Protein AF-A0A150SDN4-F1 (afdb_monomer_lite)

Structure (mmCIF, N/CA/C/O backbone):
data_AF-A0A150SDN4-F1
#
_entry.id   AF-A0A150SDN4-F1
#
loop_
_atom_site.group_PDB
_atom_site.id
_atom_site.type_symbol
_atom_site.label_atom_id
_atom_site.label_alt_id
_atom_site.label_comp_id
_atom_site.label_asym_id
_atom_site.label_entity_id
_atom_site.label_seq_id
_atom_site.pdbx_PDB_ins_code
_atom_site.Cartn_x
_atom_site.Cartn_y
_atom_site.Cartn_z
_atom_site.occupancy
_atom_site.B_iso_or_equiv
_atom_site.auth_seq_id
_atom_site.auth_comp_id
_atom_site.auth_asym_id
_atom_site.auth_atom_id
_atom_site.pdbx_PDB_model_num
ATOM 1 N N . MET A 1 1 ? 23.636 0.331 5.656 1.00 37.09 1 MET A N 1
ATOM 2 C CA . MET A 1 1 ? 22.563 1.301 5.341 1.00 37.09 1 MET A CA 1
ATOM 3 C C . MET A 1 1 ? 21.280 0.787 5.991 1.00 37.09 1 MET A C 1
ATOM 5 O O . MET A 1 1 ? 20.827 -0.280 5.602 1.00 37.09 1 MET A O 1
ATOM 9 N N . LYS A 1 2 ? 20.770 1.431 7.051 1.00 31.42 2 LYS A N 1
ATOM 10 C CA . LYS A 1 2 ? 19.570 0.958 7.772 1.00 31.42 2 LYS A CA 1
ATOM 11 C C . LYS A 1 2 ? 18.338 1.104 6.866 1.00 31.42 2 LYS A C 1
ATOM 13 O O . LYS A 1 2 ? 18.245 2.090 6.132 1.00 31.42 2 LYS A O 1
ATOM 18 N N . ALA A 1 3 ? 17.422 0.130 6.866 1.00 45.38 3 ALA A N 1
ATOM 19 C CA . ALA A 1 3 ? 16.069 0.298 6.312 1.00 45.38 3 ALA A CA 1
ATOM 20 C C . ALA A 1 3 ? 15.465 1.611 6.863 1.00 45.38 3 ALA A C 1
ATOM 22 O O . ALA A 1 3 ? 15.867 1.999 7.961 1.00 45.38 3 ALA A O 1
ATOM 23 N N . PRO A 1 4 ? 14.585 2.345 6.143 1.00 49.84 4 PRO A N 1
ATOM 24 C CA . PRO A 1 4 ? 13.812 3.375 6.828 1.00 49.84 4 PRO A CA 1
ATOM 25 C C . PRO A 1 4 ? 13.142 2.620 7.973 1.00 49.84 4 PRO A C 1
ATOM 27 O O . PRO A 1 4 ? 12.667 1.502 7.743 1.00 49.84 4 PRO A O 1
ATOM 30 N N . GLU A 1 5 ? 13.259 3.110 9.204 1.00 63.78 5 GLU A N 1
ATOM 31 C CA . GLU A 1 5 ? 12.657 2.413 10.337 1.00 63.78 5 GLU A CA 1
ATOM 32 C C . GLU A 1 5 ? 11.193 2.178 9.965 1.00 63.78 5 GLU A C 1
ATOM 34 O O . GLU A 1 5 ? 10.471 3.131 9.689 1.00 63.78 5 GLU A O 1
ATOM 39 N N . ARG A 1 6 ? 10.808 0.908 9.772 1.00 66.19 6 ARG A N 1
ATOM 40 C CA . ARG A 1 6 ? 9.528 0.532 9.142 1.00 66.19 6 ARG A CA 1
ATOM 41 C C . ARG A 1 6 ? 8.336 1.135 9.900 1.00 66.19 6 ARG A C 1
ATOM 43 O O . ARG A 1 6 ? 7.351 1.502 9.269 1.00 66.19 6 ARG A O 1
ATOM 50 N N . SER A 1 7 ? 8.545 1.406 11.189 1.00 63.88 7 SER A N 1
ATOM 51 C CA . SER A 1 7 ? 7.688 2.183 12.086 1.00 63.88 7 SER A CA 1
ATOM 52 C C . SER A 1 7 ? 7.303 3.580 11.583 1.00 63.88 7 SER A C 1
ATOM 54 O O . SER A 1 7 ? 6.288 4.114 12.010 1.00 63.88 7 SER A O 1
ATOM 56 N N . LEU A 1 8 ? 8.078 4.198 10.688 1.00 81.19 8 LEU A N 1
ATOM 57 C CA . LEU A 1 8 ? 7.755 5.501 10.097 1.00 81.19 8 LEU A CA 1
ATOM 58 C C . LEU A 1 8 ? 6.791 5.391 8.907 1.00 81.19 8 LEU A C 1
ATOM 60 O O . LEU A 1 8 ? 6.186 6.389 8.522 1.00 81.19 8 LEU A O 1
ATOM 64 N N . LEU A 1 9 ? 6.645 4.201 8.309 1.00 87.25 9 LEU A N 1
ATOM 65 C CA . LEU A 1 9 ? 5.741 3.980 7.176 1.00 87.25 9 LEU A CA 1
ATOM 66 C C . LEU A 1 9 ? 4.309 3.704 7.623 1.00 87.25 9 LEU A C 1
ATOM 68 O O . LEU A 1 9 ? 3.385 4.099 6.919 1.00 87.25 9 LEU A O 1
ATOM 72 N N . GLU A 1 10 ? 4.112 3.059 8.770 1.00 91.44 10 GLU A N 1
ATOM 73 C CA . GLU A 1 10 ? 2.787 2.748 9.315 1.00 91.44 10 GLU A CA 1
ATOM 74 C C . GLU A 1 10 ? 1.827 3.950 9.362 1.00 91.44 10 GLU A C 1
ATOM 76 O O . GLU A 1 10 ? 0.767 3.854 8.733 1.00 91.44 10 GLU A O 1
ATOM 81 N N . PRO A 1 11 ? 2.174 5.101 9.974 1.00 91.69 11 PRO A N 1
ATOM 82 C CA . PRO A 1 11 ? 1.265 6.249 10.016 1.00 91.69 11 PRO A CA 1
ATOM 83 C C . PRO A 1 11 ? 0.942 6.802 8.620 1.00 91.69 11 PRO A C 1
ATOM 85 O O . PRO A 1 11 ? -0.180 7.238 8.370 1.00 91.69 11 PRO A O 1
ATOM 88 N N . LEU A 1 12 ? 1.891 6.739 7.681 1.00 92.62 12 LEU A N 1
ATOM 89 C CA . LEU A 1 12 ? 1.691 7.205 6.305 1.00 92.62 12 LEU A CA 1
ATOM 90 C C . LEU A 1 12 ? 0.781 6.260 5.510 1.00 92.62 12 LEU A C 1
ATOM 92 O O . LEU A 1 12 ? -0.080 6.698 4.750 1.00 92.62 12 LEU A O 1
ATOM 96 N N . VAL A 1 13 ? 0.955 4.949 5.692 1.00 92.69 13 VAL A N 1
ATOM 97 C CA . VAL A 1 13 ? 0.096 3.923 5.088 1.00 92.69 13 VAL A CA 1
ATOM 98 C C . VAL A 1 13 ? -1.323 4.032 5.632 1.00 92.69 13 VAL A C 1
ATOM 100 O O . VAL A 1 13 ? -2.281 3.964 4.860 1.00 92.69 13 VAL A O 1
ATOM 103 N N . ARG A 1 14 ? -1.460 4.243 6.943 1.00 92.56 14 ARG A N 1
ATOM 104 C CA . ARG A 1 14 ? -2.743 4.475 7.602 1.00 92.56 14 ARG A CA 1
ATOM 105 C C . ARG A 1 14 ? -3.449 5.696 7.011 1.00 92.56 14 ARG A C 1
ATOM 107 O O . ARG A 1 14 ? -4.582 5.548 6.566 1.00 92.56 14 ARG A O 1
ATOM 114 N N . GLU A 1 15 ? -2.772 6.841 6.892 1.00 91.44 15 GLU A N 1
ATOM 115 C CA . GLU A 1 15 ? -3.343 8.062 6.291 1.00 91.44 15 GLU A CA 1
ATOM 116 C C . GLU A 1 15 ? -3.871 7.814 4.863 1.00 91.44 15 GLU A C 1
ATOM 118 O O . GLU A 1 15 ? -4.964 8.256 4.490 1.00 91.44 15 GLU A O 1
ATOM 123 N N . VAL A 1 16 ? -3.128 7.063 4.044 1.00 91.62 16 VAL A N 1
ATOM 124 C CA . VAL A 1 16 ? -3.570 6.709 2.685 1.00 91.62 16 VAL A CA 1
ATOM 125 C C . VAL A 1 16 ? -4.838 5.853 2.706 1.00 91.62 16 VAL A C 1
ATOM 127 O O . VAL A 1 16 ? -5.736 6.061 1.890 1.00 91.62 16 VAL A O 1
ATOM 130 N N . LEU A 1 17 ? -4.935 4.893 3.626 1.00 90.31 17 LEU A N 1
ATOM 131 C CA . LEU A 1 17 ? -6.125 4.053 3.752 1.00 90.31 17 LEU A CA 1
ATOM 132 C C . LEU A 1 17 ? -7.330 4.816 4.324 1.00 90.31 17 LEU A C 1
ATOM 134 O O . LEU A 1 17 ? -8.460 4.531 3.932 1.00 90.31 17 LEU A O 1
ATOM 138 N N . GLU A 1 18 ? -7.109 5.789 5.210 1.00 87.81 18 GLU A N 1
ATOM 139 C CA . GLU A 1 18 ? -8.157 6.670 5.751 1.00 87.81 18 GLU A CA 1
ATOM 140 C C . GLU A 1 18 ? -8.752 7.576 4.669 1.00 87.81 18 GLU A C 1
ATOM 142 O O . GLU A 1 18 ? -9.950 7.862 4.671 1.00 87.81 18 GLU A O 1
ATOM 147 N N . THR A 1 19 ? -7.919 8.002 3.718 1.00 85.19 19 THR A N 1
ATOM 148 C CA . THR A 1 19 ? -8.306 8.896 2.618 1.00 85.19 19 THR A CA 1
ATOM 149 C C . THR A 1 19 ? -8.738 8.159 1.348 1.00 85.19 19 THR A C 1
ATOM 151 O O . THR A 1 19 ? -9.141 8.799 0.371 1.00 85.19 19 THR A O 1
ATOM 154 N N . ALA A 1 20 ? -8.710 6.822 1.340 1.00 83.50 20 ALA A N 1
ATOM 155 C CA . ALA A 1 20 ? -9.231 6.024 0.238 1.00 83.50 20 ALA A CA 1
ATOM 156 C C . ALA A 1 20 ? -10.722 6.345 0.025 1.00 83.50 20 ALA A C 1
ATOM 158 O O . ALA A 1 20 ? -11.537 6.181 0.935 1.00 83.50 20 ALA A O 1
ATOM 159 N N . HIS A 1 21 ? -11.083 6.827 -1.173 1.00 69.38 21 HIS A N 1
ATOM 160 C CA . HIS A 1 21 ? -12.446 7.276 -1.478 1.00 69.38 21 HIS A CA 1
ATOM 161 C C . HIS A 1 21 ? -13.508 6.252 -1.043 1.00 69.38 21 HIS A C 1
ATOM 163 O O . HIS A 1 21 ? -13.310 5.041 -1.156 1.00 69.38 21 HIS A O 1
ATOM 169 N N . ARG A 1 22 ? -14.658 6.742 -0.565 1.00 56.16 22 ARG A N 1
ATOM 170 C CA . ARG A 1 22 ? -15.824 5.893 -0.286 1.00 56.16 22 ARG A CA 1
ATOM 171 C C . ARG A 1 22 ? -16.314 5.290 -1.595 1.00 56.16 22 ARG A C 1
ATOM 173 O O . ARG A 1 22 ? -16.482 6.013 -2.576 1.00 56.16 22 ARG A O 1
ATOM 180 N N . GLY A 1 23 ? -16.532 3.981 -1.608 1.00 55.78 23 GLY A N 1
ATOM 181 C CA . GLY A 1 23 ? -17.130 3.329 -2.767 1.00 55.78 23 GLY A CA 1
ATOM 182 C C . GLY A 1 23 ? -18.633 3.436 -2.830 1.00 55.78 23 GLY A C 1
ATOM 183 O O . GLY A 1 23 ? -19.236 4.314 -2.219 1.00 55.78 23 GLY A O 1
ATOM 184 N N . ARG A 1 24 ? -19.265 2.511 -3.561 1.00 48.66 24 ARG A N 1
ATOM 185 C CA . ARG A 1 24 ? -20.709 2.286 -3.421 1.00 48.66 24 ARG A CA 1
ATOM 186 C C . ARG A 1 24 ? -20.966 1.725 -2.011 1.00 48.66 24 ARG A C 1
ATOM 188 O O . ARG A 1 24 ? -20.970 0.514 -1.823 1.00 48.66 24 ARG A O 1
ATOM 195 N N . GLY A 1 25 ? -21.092 2.605 -1.015 1.00 59.72 25 GLY A N 1
ATOM 196 C CA . GLY A 1 25 ? -21.284 2.269 0.400 1.00 59.72 25 GLY A CA 1
ATOM 197 C C . GLY A 1 25 ? -20.628 3.269 1.363 1.00 59.72 25 GLY A C 1
ATOM 198 O O . GLY A 1 25 ? -20.044 4.262 0.946 1.00 59.72 25 GLY A O 1
ATOM 199 N N . GLN A 1 26 ? -20.715 2.996 2.669 1.00 59.47 26 GLN A N 1
ATOM 200 C CA . GLN A 1 26 ? -20.111 3.833 3.725 1.00 59.47 26 GLN A CA 1
ATOM 201 C C . GLN A 1 26 ? -18.673 3.424 4.097 1.00 59.47 26 GLN A C 1
ATOM 203 O O . GLN A 1 26 ? -18.078 4.015 4.993 1.00 59.47 26 GLN A O 1
ATOM 208 N N . GLN A 1 27 ? -18.107 2.407 3.440 1.00 58.88 27 GLN A N 1
ATOM 209 C CA . GLN A 1 27 ? -16.764 1.901 3.740 1.00 58.88 27 GLN A CA 1
ATOM 210 C C . GLN A 1 27 ? -15.715 2.496 2.781 1.00 58.88 27 GLN A C 1
ATOM 212 O O . GLN A 1 27 ? -16.032 2.711 1.604 1.00 58.88 27 GLN A O 1
ATOM 217 N N . PRO A 1 28 ? -14.471 2.730 3.246 1.00 66.69 28 PRO A N 1
ATOM 218 C CA . PRO A 1 28 ? -13.352 3.067 2.368 1.00 66.69 28 PRO A CA 1
ATOM 219 C C . PRO A 1 28 ? -13.139 1.981 1.305 1.00 66.69 28 PRO A C 1
ATOM 221 O O . PRO A 1 28 ? -13.311 0.786 1.579 1.00 66.69 28 PRO A O 1
ATOM 224 N N . HIS A 1 29 ? -12.775 2.382 0.086 1.00 79.25 29 HIS A N 1
ATOM 225 C CA . HIS A 1 29 ? -12.420 1.438 -0.971 1.00 79.25 29 HIS A CA 1
ATOM 226 C C . HIS A 1 29 ? -11.176 0.618 -0.613 1.00 79.25 29 HIS A C 1
ATOM 228 O O . HIS A 1 29 ? -10.237 1.107 0.012 1.00 79.25 29 HIS A O 1
ATOM 234 N N . TYR A 1 30 ? -11.156 -0.625 -1.092 1.00 86.38 30 TYR A N 1
ATOM 235 C CA . TYR A 1 30 ? -9.949 -1.435 -1.124 1.00 86.38 30 TYR A CA 1
ATOM 236 C C . TYR A 1 30 ? -8.889 -0.811 -2.039 1.00 86.38 30 TYR A C 1
A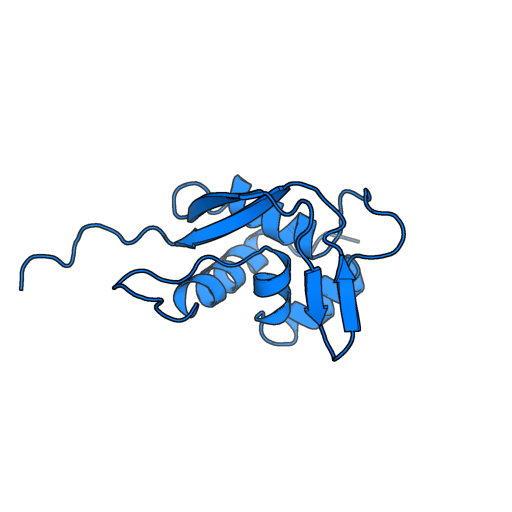TOM 238 O O . TYR A 1 30 ? -9.199 -0.403 -3.159 1.00 86.38 30 TYR A O 1
ATOM 246 N N . LEU A 1 31 ? -7.640 -0.806 -1.581 1.00 88.06 31 LEU A N 1
ATOM 247 C CA . LEU A 1 31 ? -6.463 -0.409 -2.345 1.00 88.06 31 LEU A CA 1
ATOM 248 C C . LEU A 1 31 ? -5.479 -1.575 -2.463 1.00 88.06 31 LEU A C 1
ATOM 250 O O . LEU A 1 31 ? -5.297 -2.345 -1.523 1.00 88.06 31 LEU A O 1
ATOM 254 N N . THR A 1 32 ? -4.799 -1.687 -3.600 1.00 88.62 32 THR A N 1
ATOM 255 C CA . THR A 1 32 ? -3.616 -2.553 -3.734 1.00 88.62 32 THR A CA 1
ATOM 256 C C . THR A 1 32 ? -2.390 -1.903 -3.081 1.00 88.62 32 THR A C 1
ATOM 258 O O . THR A 1 32 ? -2.334 -0.684 -2.913 1.00 88.62 32 THR A O 1
ATOM 261 N N . ALA A 1 33 ? -1.348 -2.683 -2.779 1.00 88.19 33 ALA A N 1
ATOM 262 C CA . ALA A 1 33 ? -0.086 -2.125 -2.279 1.00 88.19 33 ALA A CA 1
ATOM 263 C C . ALA A 1 33 ? 0.542 -1.102 -3.252 1.00 88.19 33 ALA A C 1
ATOM 265 O O . ALA A 1 33 ? 1.078 -0.089 -2.813 1.00 88.19 33 ALA A O 1
ATOM 266 N N . TYR A 1 34 ? 0.415 -1.312 -4.567 1.00 85.38 34 TYR A N 1
ATOM 267 C CA . TYR A 1 34 ? 0.853 -0.351 -5.591 1.00 85.38 34 TYR A CA 1
ATOM 268 C C . TYR A 1 34 ? 0.096 0.975 -5.493 1.00 85.38 34 TYR A C 1
ATOM 270 O O . TYR A 1 34 ? 0.686 2.050 -5.473 1.00 85.38 34 TYR A O 1
ATOM 278 N N . GLN A 1 35 ? -1.225 0.890 -5.368 1.00 87.31 35 GLN A N 1
ATOM 279 C CA . GLN A 1 35 ? -2.101 2.041 -5.197 1.00 87.31 35 GLN A CA 1
ATOM 280 C C . GLN A 1 35 ? -1.820 2.824 -3.911 1.00 87.31 35 GLN A C 1
ATOM 282 O O . GLN A 1 35 ? -2.050 4.034 -3.887 1.00 87.31 35 GLN A O 1
ATOM 287 N N . ILE A 1 36 ? -1.350 2.151 -2.859 1.00 90.94 36 ILE A N 1
ATOM 288 C CA . ILE A 1 36 ? -0.920 2.801 -1.621 1.00 90.94 36 ILE A CA 1
ATOM 289 C C . ILE A 1 36 ? 0.396 3.547 -1.851 1.00 90.94 36 ILE A C 1
ATOM 291 O O . ILE A 1 36 ? 0.463 4.729 -1.533 1.00 90.94 36 ILE A O 1
ATOM 295 N N . VAL A 1 37 ? 1.400 2.910 -2.475 1.00 89.12 37 VAL A N 1
ATOM 296 C CA . VAL A 1 37 ? 2.684 3.558 -2.819 1.00 89.12 37 VAL A CA 1
ATOM 297 C C . VAL A 1 37 ? 2.463 4.844 -3.617 1.00 89.12 37 VAL A C 1
ATOM 299 O O . VAL A 1 37 ? 3.019 5.880 -3.267 1.00 89.12 37 VAL A O 1
ATOM 302 N N . GLU A 1 38 ? 1.623 4.807 -4.652 1.00 87.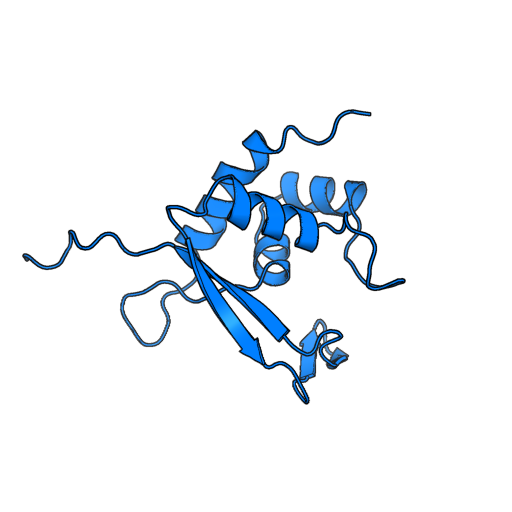81 38 GLU A N 1
ATOM 303 C CA . GLU A 1 38 ? 1.361 5.972 -5.511 1.00 87.81 38 GLU A CA 1
ATOM 304 C C . GLU A 1 38 ? 0.705 7.145 -4.764 1.00 87.81 38 GLU A C 1
ATOM 306 O O . GLU A 1 38 ? 0.931 8.309 -5.109 1.00 87.81 38 GLU A O 1
ATOM 311 N N . ARG A 1 39 ? -0.076 6.847 -3.718 1.00 90.62 39 ARG A N 1
ATOM 312 C CA . ARG A 1 39 ? -0.793 7.834 -2.896 1.00 90.62 39 ARG A CA 1
ATOM 313 C C . ARG A 1 39 ? 0.012 8.362 -1.711 1.00 90.62 39 ARG A C 1
ATOM 315 O O . ARG A 1 39 ? -0.432 9.322 -1.083 1.00 90.62 39 ARG A O 1
ATOM 322 N N . LEU A 1 40 ? 1.173 7.781 -1.404 1.00 89.75 40 LEU A N 1
ATOM 323 C CA . LEU A 1 40 ? 2.072 8.347 -0.400 1.00 89.75 40 LEU A CA 1
ATOM 324 C C . LEU A 1 40 ? 2.485 9.765 -0.815 1.00 89.75 40 LEU A C 1
ATOM 326 O O . LEU A 1 40 ? 2.805 10.027 -1.978 1.00 89.75 40 LEU A O 1
ATOM 330 N N . ARG A 1 41 ? 2.497 10.686 0.150 1.00 90.12 41 ARG A N 1
ATOM 331 C CA . ARG A 1 41 ? 2.994 12.048 -0.071 1.00 90.12 41 ARG A CA 1
ATOM 332 C C . ARG A 1 41 ? 4.516 12.050 -0.231 1.00 90.12 41 ARG A C 1
ATOM 334 O O . ARG A 1 41 ? 5.223 11.195 0.305 1.00 90.12 41 ARG A O 1
ATOM 341 N N . GLU A 1 42 ? 5.026 13.035 -0.962 1.00 86.19 42 GLU A N 1
ATOM 342 C CA . GLU A 1 42 ? 6.465 13.304 -1.001 1.00 86.19 42 GLU A CA 1
ATOM 343 C C . GLU A 1 42 ? 6.937 13.914 0.333 1.00 86.19 42 GLU A C 1
ATOM 345 O O . GLU A 1 42 ? 6.161 14.631 0.971 1.00 86.19 42 GLU A O 1
ATOM 350 N N . PRO A 1 43 ? 8.183 13.651 0.773 1.00 89.62 43 PRO A N 1
ATOM 351 C CA . PRO A 1 43 ? 9.235 12.887 0.082 1.00 89.62 43 PRO A CA 1
ATOM 352 C C . PRO A 1 43 ? 9.161 11.363 0.297 1.00 89.62 43 PRO A C 1
ATOM 354 O O . PRO A 1 43 ? 9.893 10.613 -0.342 1.00 89.62 43 PRO A O 1
ATOM 357 N N . ALA A 1 44 ? 8.275 10.878 1.173 1.00 88.06 44 ALA A N 1
ATOM 358 C CA . ALA A 1 44 ? 8.248 9.471 1.577 1.00 88.06 44 ALA A CA 1
ATOM 359 C C . ALA A 1 44 ? 8.077 8.507 0.392 1.00 88.06 44 ALA A C 1
ATOM 361 O O . ALA A 1 44 ? 8.711 7.451 0.348 1.00 88.06 44 ALA A O 1
ATOM 362 N N . ARG A 1 45 ? 7.258 8.879 -0.600 1.00 88.19 45 ARG A N 1
ATOM 363 C CA . ARG A 1 45 ? 7.085 8.092 -1.827 1.00 88.19 45 ARG A CA 1
ATOM 364 C C . ARG A 1 45 ? 8.385 7.956 -2.619 1.00 88.19 45 ARG A C 1
ATOM 366 O O . ARG A 1 45 ? 8.772 6.834 -2.954 1.00 88.19 45 ARG A O 1
ATOM 373 N N . SER A 1 46 ? 9.055 9.065 -2.935 1.00 83.56 46 SER A N 1
ATOM 374 C CA . SER A 1 46 ? 10.310 9.038 -3.694 1.00 83.56 46 SER A CA 1
ATOM 375 C C . SER A 1 46 ? 11.4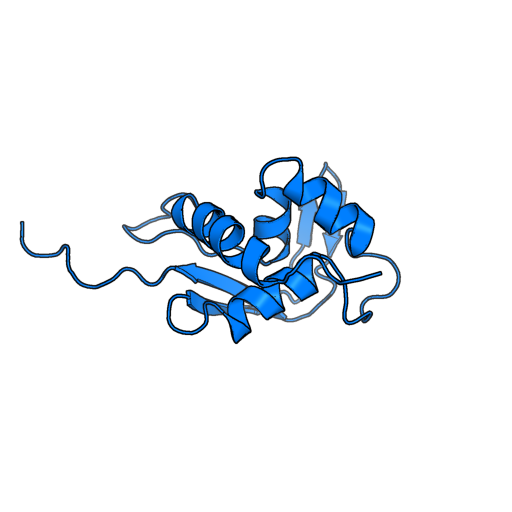31 8.337 -2.933 1.00 83.56 46 SER A C 1
ATOM 377 O O . SER A 1 46 ? 12.176 7.573 -3.546 1.00 83.56 46 SER A O 1
ATOM 379 N N . GLU A 1 47 ? 11.518 8.495 -1.613 1.00 86.94 47 GLU A N 1
ATOM 380 C CA . GLU A 1 47 ? 12.473 7.761 -0.775 1.00 86.94 47 GLU A CA 1
ATOM 381 C C . GLU A 1 47 ? 12.224 6.248 -0.812 1.00 86.94 47 GLU A C 1
ATOM 383 O O . GLU A 1 47 ? 13.153 5.468 -1.043 1.00 86.94 47 GLU A O 1
ATOM 388 N N . LEU A 1 48 ? 10.966 5.825 -0.641 1.00 85.25 48 LEU A N 1
ATOM 389 C CA . LEU A 1 48 ? 10.577 4.417 -0.687 1.00 85.25 48 LEU A CA 1
ATOM 390 C C . LEU A 1 48 ? 10.906 3.804 -2.054 1.00 85.25 48 LEU A C 1
ATOM 392 O O . LEU A 1 48 ? 11.520 2.740 -2.131 1.00 85.25 48 LEU A O 1
ATOM 396 N N . ILE A 1 49 ? 10.556 4.501 -3.136 1.00 84.44 49 ILE A N 1
ATOM 397 C CA . ILE A 1 49 ? 10.828 4.071 -4.511 1.00 84.44 49 ILE A CA 1
ATOM 398 C C . ILE A 1 49 ? 12.328 4.033 -4.807 1.00 84.44 49 ILE A C 1
ATOM 400 O O . ILE A 1 49 ? 12.801 3.081 -5.420 1.00 84.44 49 ILE A O 1
ATOM 404 N N . THR A 1 50 ? 13.088 5.039 -4.383 1.00 83.00 50 THR A N 1
ATOM 405 C CA . THR A 1 50 ? 14.540 5.097 -4.617 1.00 83.00 50 THR A CA 1
ATOM 406 C C . THR A 1 50 ? 15.245 3.944 -3.911 1.00 83.00 50 THR A C 1
ATOM 408 O O . THR A 1 50 ? 16.189 3.363 -4.441 1.00 83.00 50 THR A O 1
ATOM 411 N N . LYS A 1 51 ? 14.765 3.580 -2.719 1.00 81.25 51 LYS A N 1
ATOM 412 C CA . LYS A 1 51 ? 15.375 2.542 -1.892 1.00 81.25 51 LYS A CA 1
ATOM 413 C C . LYS A 1 51 ? 15.018 1.120 -2.312 1.00 81.25 51 LYS A C 1
ATOM 415 O O . LYS A 1 51 ? 15.866 0.238 -2.216 1.00 81.25 51 LYS A O 1
ATOM 420 N N . TYR A 1 52 ? 13.777 0.903 -2.736 1.00 79.81 52 TYR A N 1
ATOM 421 C CA . TYR A 1 52 ? 13.209 -0.431 -2.957 1.00 79.81 52 TYR A CA 1
ATOM 422 C C . TYR A 1 52 ? 12.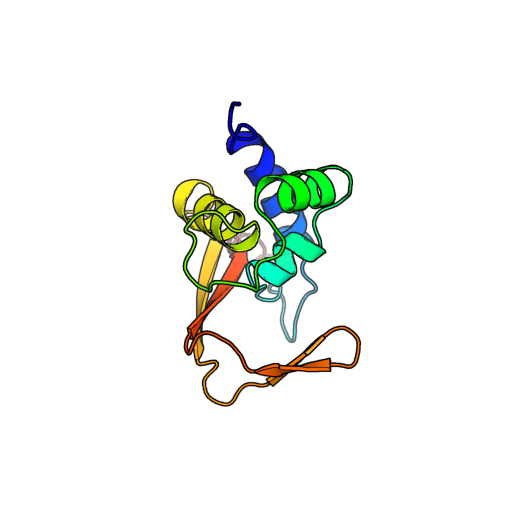804 -0.690 -4.418 1.00 79.81 52 TYR A C 1
ATOM 424 O O . TYR A 1 52 ? 12.470 -1.809 -4.798 1.00 79.81 52 TYR A O 1
ATOM 432 N N . GLY A 1 53 ? 12.862 0.327 -5.276 1.00 75.06 53 GLY A N 1
ATOM 433 C CA . GLY A 1 53 ? 12.446 0.255 -6.674 1.00 75.06 53 GLY A CA 1
ATOM 434 C C . GLY A 1 53 ? 10.923 0.261 -6.862 1.00 75.06 53 GLY A C 1
ATOM 435 O O . GLY A 1 53 ? 10.149 -0.059 -5.958 1.00 75.06 53 GLY A O 1
ATOM 436 N N . ARG A 1 54 ? 10.485 0.600 -8.085 1.00 64.06 54 ARG A N 1
ATOM 437 C CA . ARG A 1 54 ? 9.059 0.666 -8.479 1.00 64.06 54 ARG A CA 1
ATOM 438 C C . ARG A 1 54 ? 8.384 -0.697 -8.693 1.00 64.06 54 ARG A C 1
ATOM 440 O O . ARG A 1 54 ? 7.179 -0.749 -8.896 1.00 64.06 54 ARG A O 1
ATOM 447 N N . GLY A 1 55 ? 9.121 -1.803 -8.589 1.00 60.19 55 GLY A N 1
ATOM 448 C CA . GLY A 1 55 ? 8.648 -3.101 -9.073 1.00 60.19 55 GLY A CA 1
ATOM 449 C C . GLY A 1 55 ? 8.626 -3.132 -10.608 1.00 60.19 55 GLY A C 1
ATOM 450 O O . GLY A 1 55 ? 8.401 -2.119 -11.259 1.00 60.19 55 GLY A O 1
ATOM 451 N N . GLY A 1 56 ? 8.928 -4.290 -11.197 1.00 53.47 56 GLY A N 1
ATOM 452 C CA . GLY A 1 56 ? 9.017 -4.435 -12.657 1.00 53.47 56 GLY A CA 1
ATOM 453 C C . GLY A 1 56 ? 10.453 -4.443 -13.188 1.00 53.47 56 GLY A C 1
ATOM 454 O O . GLY A 1 56 ? 10.955 -3.451 -13.700 1.00 53.47 56 GLY A O 1
ATOM 455 N N . LYS A 1 57 ? 11.104 -5.600 -13.024 1.00 41.81 57 LYS A N 1
ATOM 456 C CA . LYS A 1 57 ? 12.171 -6.232 -13.835 1.00 41.81 57 LYS A CA 1
ATOM 457 C C . LYS A 1 57 ? 12.830 -7.260 -12.912 1.00 41.81 57 LYS A C 1
ATOM 459 O O . LYS A 1 57 ? 13.750 -6.929 -12.175 1.00 41.81 57 LYS A O 1
ATOM 464 N N . ARG A 1 58 ? 12.310 -8.497 -12.953 1.00 36.41 58 ARG A N 1
ATOM 465 C CA . ARG A 1 58 ? 12.439 -9.599 -11.965 1.00 36.41 58 ARG A CA 1
ATOM 466 C C . ARG A 1 58 ? 11.376 -9.539 -10.861 1.00 36.41 58 ARG A C 1
ATOM 468 O O . ARG A 1 58 ? 11.631 -9.146 -9.726 1.00 36.41 58 ARG A O 1
ATOM 475 N N . ALA A 1 59 ? 10.160 -9.927 -11.244 1.00 39.53 59 ALA A N 1
ATOM 476 C CA . ALA A 1 59 ? 9.078 -10.289 -10.338 1.00 39.53 59 ALA A CA 1
ATOM 477 C C . ALA A 1 59 ? 9.580 -11.383 -9.377 1.00 39.53 59 ALA A C 1
ATOM 479 O O . ALA A 1 59 ? 9.827 -12.508 -9.802 1.00 39.53 59 ALA A O 1
ATOM 480 N N . GLY A 1 60 ? 9.847 -11.015 -8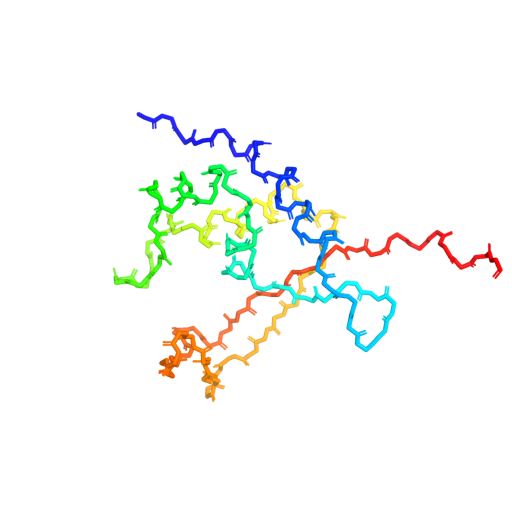.122 1.00 42.56 60 GLY A N 1
ATOM 481 C CA . GLY A 1 60 ? 10.331 -11.949 -7.103 1.00 42.56 60 GLY A CA 1
ATOM 482 C C . GLY A 1 60 ? 11.413 -11.423 -6.158 1.00 42.56 60 GLY A C 1
ATOM 483 O O . GLY A 1 60 ? 11.749 -12.137 -5.217 1.00 42.56 60 GLY A O 1
ATOM 484 N N . SER A 1 61 ? 11.961 -10.209 -6.331 1.00 46.62 61 SER A N 1
ATOM 485 C CA . SER A 1 61 ? 12.779 -9.645 -5.245 1.00 46.62 61 SER A CA 1
ATOM 486 C C . SER A 1 61 ? 11.865 -9.262 -4.075 1.00 46.62 61 SER A C 1
ATOM 488 O O . SER A 1 61 ? 10.878 -8.540 -4.232 1.00 46.62 61 SER A O 1
ATOM 490 N N . ALA A 1 62 ? 12.176 -9.788 -2.892 1.00 56.59 62 ALA A N 1
ATOM 491 C CA . ALA A 1 62 ? 11.378 -9.665 -1.671 1.00 56.59 62 ALA A CA 1
ATOM 492 C C . ALA A 1 62 ? 11.257 -8.223 -1.127 1.00 56.59 62 ALA A C 1
ATOM 494 O O . ALA A 1 62 ? 10.569 -7.998 -0.133 1.00 56.59 62 ALA A O 1
ATOM 495 N N . ASP A 1 63 ? 11.862 -7.245 -1.807 1.00 68.44 63 ASP A N 1
ATOM 496 C CA . ASP A 1 63 ? 12.102 -5.894 -1.303 1.00 68.44 63 ASP A CA 1
ATOM 497 C C . ASP A 1 63 ? 11.649 -4.797 -2.281 1.00 68.44 63 ASP A C 1
ATOM 499 O O . ASP A 1 63 ? 12.286 -3.753 -2.357 1.00 68.44 63 ASP A O 1
ATOM 503 N N . THR A 1 64 ? 10.574 -4.995 -3.057 1.00 80.69 64 THR A N 1
ATOM 504 C CA . THR A 1 64 ? 9.976 -3.875 -3.819 1.00 80.69 64 THR A CA 1
ATOM 505 C C . THR A 1 64 ? 9.244 -2.901 -2.895 1.00 80.69 64 THR A C 1
ATOM 507 O O . THR A 1 64 ? 8.784 -3.306 -1.826 1.00 80.69 64 THR A O 1
ATOM 510 N N . ALA A 1 65 ? 9.033 -1.647 -3.320 1.00 84.31 65 ALA A N 1
ATOM 511 C CA . ALA A 1 65 ? 8.231 -0.691 -2.547 1.00 84.31 65 ALA A CA 1
ATOM 512 C C . ALA A 1 65 ? 6.849 -1.271 -2.173 1.00 84.31 65 ALA A C 1
ATOM 514 O O . ALA A 1 65 ? 6.437 -1.207 -1.018 1.00 84.31 65 ALA A O 1
ATOM 515 N N . SER A 1 66 ? 6.180 -1.941 -3.118 1.00 84.06 66 SER A N 1
ATOM 516 C CA . SER A 1 66 ? 4.899 -2.620 -2.871 1.00 84.06 66 SER A CA 1
ATOM 517 C C . SER A 1 66 ? 5.002 -3.802 -1.892 1.00 84.06 66 SER A C 1
ATOM 519 O O . SER A 1 66 ? 4.102 -4.009 -1.073 1.00 84.06 66 SER A O 1
ATOM 521 N N . SER A 1 67 ? 6.116 -4.543 -1.910 1.00 83.12 67 SER A N 1
ATOM 522 C CA . SER A 1 67 ? 6.380 -5.631 -0.959 1.00 83.12 67 SER A CA 1
ATOM 523 C C . SER A 1 67 ? 6.576 -5.088 0.457 1.00 83.12 67 SER A C 1
ATOM 525 O O . SER A 1 67 ? 6.045 -5.662 1.405 1.00 83.12 67 SER A O 1
ATOM 527 N N . ILE A 1 68 ? 7.278 -3.959 0.607 1.00 87.94 68 ILE A N 1
ATOM 528 C CA . ILE A 1 68 ? 7.470 -3.292 1.902 1.00 87.94 68 ILE A CA 1
ATOM 529 C C . ILE A 1 68 ? 6.137 -2.799 2.466 1.00 87.94 68 ILE A C 1
ATOM 531 O O . ILE A 1 68 ? 5.846 -3.057 3.631 1.00 87.94 68 ILE A O 1
ATOM 535 N N . ILE A 1 69 ? 5.287 -2.176 1.646 1.00 90.00 69 ILE A N 1
ATOM 536 C CA . ILE A 1 69 ? 3.941 -1.767 2.076 1.00 90.00 69 ILE A CA 1
ATOM 537 C C . ILE A 1 69 ? 3.105 -2.972 2.515 1.00 90.00 69 ILE A C 1
ATOM 539 O O . ILE A 1 69 ? 2.473 -2.932 3.567 1.00 90.00 69 ILE A O 1
ATOM 543 N N . SER A 1 70 ? 3.155 -4.074 1.763 1.00 89.44 70 SER A N 1
ATOM 544 C CA . SER A 1 70 ? 2.450 -5.309 2.129 1.00 89.44 70 SER A CA 1
ATOM 545 C C . SER A 1 70 ? 2.936 -5.876 3.470 1.00 89.44 70 SER A C 1
ATOM 547 O O . SER A 1 70 ? 2.125 -6.347 4.265 1.00 89.44 70 SER A O 1
ATOM 549 N N . GLN A 1 71 ? 4.241 -5.793 3.754 1.00 89.12 71 GLN A N 1
ATOM 550 C CA . GLN A 1 71 ? 4.814 -6.197 5.043 1.00 89.12 71 GLN A CA 1
ATOM 551 C C . GLN A 1 71 ? 4.357 -5.287 6.190 1.00 89.12 71 GLN A C 1
ATOM 553 O O . GLN A 1 71 ? 4.006 -5.804 7.246 1.00 89.12 71 GLN A O 1
ATOM 558 N N . VAL A 1 72 ? 4.321 -3.964 5.997 1.00 91.12 72 VAL A N 1
ATOM 559 C CA . VAL A 1 72 ? 3.799 -3.017 7.005 1.00 91.12 72 VAL A CA 1
ATOM 560 C C . VAL A 1 72 ? 2.333 -3.331 7.312 1.00 91.12 72 VAL A C 1
ATOM 562 O O . VAL A 1 72 ? 1.951 -3.457 8.472 1.00 91.12 72 VAL A O 1
ATOM 565 N N . LEU A 1 73 ? 1.516 -3.570 6.284 1.00 91.75 73 LEU A N 1
ATOM 566 C CA . LEU A 1 73 ? 0.103 -3.925 6.452 1.00 91.75 73 LEU A CA 1
ATOM 567 C C . LEU A 1 73 ? -0.088 -5.242 7.218 1.00 91.75 73 LEU A C 1
ATOM 569 O O . LEU A 1 73 ? -0.960 -5.331 8.078 1.00 91.75 73 LEU A O 1
ATOM 573 N N . ALA A 1 74 ? 0.733 -6.254 6.927 1.00 89.38 74 ALA A N 1
ATOM 574 C CA . ALA A 1 74 ? 0.646 -7.566 7.563 1.00 89.38 74 ALA A CA 1
ATOM 575 C C . ALA A 1 74 ? 1.211 -7.600 8.994 1.00 89.38 74 ALA A C 1
ATOM 577 O O . ALA A 1 74 ? 0.712 -8.354 9.827 1.00 89.38 74 ALA A O 1
ATOM 578 N N . ASN A 1 75 ? 2.243 -6.810 9.288 1.00 89.81 75 ASN A N 1
ATOM 579 C CA . ASN A 1 75 ? 2.947 -6.881 10.569 1.00 89.81 75 ASN A CA 1
ATOM 580 C C . ASN A 1 75 ? 2.494 -5.804 11.557 1.00 89.81 75 ASN A C 1
ATOM 582 O O . ASN A 1 75 ? 2.431 -6.070 12.752 1.00 89.81 75 ASN A O 1
ATOM 586 N N . GLU A 1 76 ? 2.186 -4.604 11.067 1.00 90.25 76 GLU A N 1
ATOM 587 C CA . GLU A 1 76 ? 1.962 -3.420 11.906 1.00 90.25 76 GLU A CA 1
ATOM 588 C C . GLU A 1 76 ? 0.477 -3.029 11.944 1.00 90.25 76 GLU A C 1
ATOM 590 O O . GLU A 1 76 ? -0.013 -2.588 12.978 1.00 90.25 76 GLU A O 1
ATOM 595 N N . LEU A 1 77 ? -0.275 -3.276 10.862 1.00 90.00 77 LEU A N 1
ATOM 596 C CA . LEU A 1 77 ? -1.693 -2.896 10.744 1.00 90.00 77 LEU A CA 1
ATOM 597 C C . LEU A 1 77 ? -2.669 -4.084 10.645 1.00 90.00 77 LEU A C 1
ATOM 599 O O . LEU A 1 77 ? -3.853 -3.898 10.351 1.00 90.00 77 LEU A O 1
ATOM 603 N N . SER A 1 78 ? -2.231 -5.315 10.921 1.00 90.88 78 SER A N 1
ATOM 604 C CA . SER A 1 78 ? -3.063 -6.522 10.740 1.00 90.88 78 SER A CA 1
ATOM 605 C C . SER A 1 78 ? -4.324 -6.557 11.606 1.00 90.88 78 SER A C 1
ATOM 607 O O . SER A 1 78 ? -5.335 -7.150 11.220 1.00 90.88 78 SER A O 1
ATOM 609 N N . ALA A 1 79 ? -4.306 -5.897 12.765 1.00 89.81 79 ALA A N 1
ATOM 610 C CA . ALA A 1 79 ? -5.470 -5.760 13.640 1.00 89.81 79 ALA A CA 1
ATOM 611 C C . ALA A 1 79 ? -6.483 -4.705 13.151 1.00 89.81 79 ALA A C 1
ATOM 613 O O . ALA A 1 79 ? -7.609 -4.651 13.649 1.00 89.81 79 ALA A O 1
ATOM 614 N N . GLU A 1 80 ? -6.113 -3.886 12.170 1.00 90.38 80 GLU A N 1
ATOM 615 C CA . GLU A 1 80 ? -6.883 -2.718 11.733 1.00 90.38 80 GLU A CA 1
ATOM 616 C C . GLU A 1 80 ? -7.306 -2.804 10.270 1.00 90.38 80 GLU A C 1
ATOM 618 O O . GLU A 1 80 ? -8.223 -2.099 9.861 1.00 90.38 80 GLU A O 1
ATOM 623 N N . VAL A 1 81 ? -6.683 -3.682 9.485 1.00 90.69 81 VAL A N 1
ATOM 624 C CA . VAL A 1 81 ? -6.911 -3.793 8.045 1.00 90.69 81 VAL A CA 1
ATOM 625 C C . VAL A 1 81 ? -7.690 -5.060 7.703 1.00 90.69 81 VAL A C 1
ATOM 627 O O . VAL A 1 81 ? -7.389 -6.156 8.178 1.00 90.69 81 VAL A O 1
ATOM 630 N N . ASP A 1 82 ? -8.703 -4.915 6.855 1.00 91.06 82 ASP A N 1
ATOM 631 C CA . ASP A 1 82 ? -9.309 -6.039 6.148 1.00 91.06 82 ASP A CA 1
ATOM 632 C C . ASP A 1 82 ? -8.489 -6.344 4.900 1.00 91.06 82 ASP A C 1
ATOM 634 O O . ASP A 1 82 ? -8.198 -5.443 4.106 1.00 91.06 82 ASP A O 1
ATOM 638 N N . VAL A 1 83 ? -8.179 -7.624 4.706 1.00 91.31 83 VAL A N 1
ATOM 639 C CA . VAL A 1 83 ? -7.509 -8.120 3.505 1.00 91.31 83 VAL A CA 1
ATOM 640 C C . VAL A 1 83 ? -8.508 -8.923 2.686 1.00 91.31 83 VAL A C 1
ATOM 642 O O . VAL A 1 83 ? -9.106 -9.877 3.179 1.00 91.31 83 VAL A O 1
ATOM 645 N N . ALA A 1 84 ? -8.686 -8.528 1.433 1.00 89.69 84 ALA A N 1
ATOM 646 C CA . ALA A 1 84 ? -9.354 -9.328 0.418 1.00 89.69 84 ALA A CA 1
ATOM 647 C C . ALA A 1 84 ? -8.340 -9.724 -0.657 1.00 89.69 84 ALA A C 1
ATOM 649 O O . ALA A 1 84 ? -7.276 -9.119 -0.780 1.00 89.69 84 ALA A O 1
ATOM 650 N N . TYR A 1 85 ? -8.674 -10.735 -1.447 1.00 88.19 85 TYR A N 1
ATOM 651 C CA . TYR A 1 85 ? -7.847 -11.171 -2.562 1.00 88.19 85 TYR A CA 1
ATOM 652 C C . TYR A 1 85 ? -8.662 -11.069 -3.840 1.00 88.19 85 TYR A C 1
ATOM 654 O O . TYR A 1 85 ? -9.801 -11.531 -3.894 1.00 88.19 85 TYR A O 1
ATOM 662 N N . LEU A 1 86 ? -8.076 -10.432 -4.846 1.00 82.69 86 LEU A N 1
ATOM 663 C CA . LEU A 1 86 ? -8.623 -10.359 -6.188 1.00 82.69 86 LEU A CA 1
ATOM 664 C C . LEU A 1 86 ? -7.872 -11.357 -7.057 1.00 82.69 86 LEU A C 1
ATOM 666 O O . LEU A 1 86 ? -6.648 -11.286 -7.150 1.00 82.69 86 LEU A O 1
ATOM 670 N N . ASP A 1 87 ? -8.612 -12.266 -7.684 1.00 83.94 87 ASP A N 1
ATOM 671 C CA . ASP A 1 87 ? -8.094 -13.050 -8.798 1.00 83.94 87 ASP A CA 1
ATOM 672 C C . ASP A 1 87 ? -7.896 -12.107 -9.982 1.00 83.94 87 ASP A C 1
ATOM 674 O O . ASP A 1 87 ? -8.843 -11.485 -10.466 1.00 83.94 87 ASP A O 1
ATOM 678 N N . THR A 1 88 ? -6.642 -11.941 -10.372 1.00 82.56 88 THR A N 1
ATOM 679 C CA . THR A 1 88 ? -6.224 -11.036 -11.437 1.00 82.56 88 THR A CA 1
ATOM 680 C C . THR A 1 88 ? -5.808 -11.785 -12.693 1.00 82.56 88 THR A C 1
ATOM 682 O O . THR A 1 88 ? -5.238 -11.178 -13.598 1.00 82.56 88 THR A O 1
ATOM 685 N N . ARG A 1 89 ? -6.104 -13.088 -12.790 1.00 81.44 89 ARG A N 1
ATOM 686 C CA . ARG A 1 89 ? -5.997 -13.800 -14.067 1.00 81.44 89 ARG A CA 1
ATOM 687 C C . ARG A 1 89 ? -6.878 -13.110 -15.100 1.00 81.44 89 ARG A C 1
ATOM 689 O O . ARG A 1 89 ? -8.011 -12.738 -14.806 1.00 81.44 89 ARG A O 1
ATOM 696 N N . ASP A 1 90 ? -6.309 -12.896 -16.280 1.00 81.12 90 ASP A N 1
ATOM 697 C CA . ASP A 1 90 ? -6.962 -12.217 -17.400 1.00 81.12 90 ASP A CA 1
ATOM 698 C C . ASP A 1 90 ? -7.353 -10.747 -17.116 1.00 81.12 90 ASP A C 1
ATOM 700 O O . ASP A 1 90 ? -8.088 -10.131 -17.892 1.00 81.12 90 ASP A O 1
ATOM 704 N N . VAL A 1 91 ? -6.842 -10.149 -16.028 1.00 76.81 91 VAL A N 1
ATOM 705 C CA . VAL A 1 91 ? -7.046 -8.731 -15.703 1.00 76.81 91 VAL A CA 1
ATOM 706 C C . VAL A 1 91 ? -5.925 -7.886 -16.301 1.00 76.81 91 VAL A C 1
ATOM 708 O O . VAL A 1 91 ? -4.738 -8.117 -16.066 1.00 76.81 91 VAL A O 1
ATOM 711 N N . TRP A 1 92 ? -6.332 -6.845 -17.022 1.00 74.56 92 TRP A N 1
ATOM 712 C CA . TRP A 1 92 ? -5.452 -5.843 -17.614 1.00 74.56 92 TRP A CA 1
ATOM 713 C C . TRP A 1 92 ? -5.656 -4.501 -16.917 1.00 74.56 92 TRP A C 1
ATOM 715 O O . TRP A 1 92 ? -6.786 -4.039 -16.745 1.00 74.56 92 TRP A O 1
ATOM 725 N N . PHE A 1 93 ? -4.561 -3.861 -16.520 1.00 68.62 93 PHE A N 1
ATOM 726 C CA . PHE A 1 93 ? -4.570 -2.531 -15.926 1.00 68.62 93 PHE A CA 1
ATOM 727 C C . PHE A 1 93 ? -4.173 -1.491 -16.969 1.00 68.62 93 PHE A C 1
ATOM 729 O O . PHE A 1 93 ? -3.187 -1.673 -17.674 1.00 68.62 93 PHE A O 1
ATOM 736 N N . SER A 1 94 ? -4.905 -0.379 -17.031 1.00 64.38 94 SER A N 1
ATOM 737 C CA . SER A 1 94 ? -4.477 0.804 -17.783 1.00 64.38 94 SER A CA 1
ATOM 738 C C . SER A 1 94 ? -3.627 1.687 -16.870 1.00 64.38 94 SER A C 1
ATOM 740 O O . SER A 1 94 ? -4.143 2.228 -15.889 1.00 64.38 94 SER A O 1
ATOM 742 N N . ILE A 1 95 ? -2.336 1.830 -17.165 1.00 64.44 95 ILE A N 1
ATOM 743 C CA . ILE A 1 95 ? -1.383 2.632 -16.386 1.00 64.44 95 ILE A CA 1
ATOM 744 C C . ILE A 1 95 ? -0.616 3.533 -17.351 1.00 64.44 95 ILE A C 1
ATOM 746 O O . ILE A 1 95 ? 0.094 3.028 -18.208 1.00 64.44 95 ILE A O 1
ATOM 750 N N . ALA A 1 96 ? -0.742 4.857 -17.195 1.00 66.94 96 ALA A N 1
ATOM 751 C CA . ALA A 1 96 ? -0.064 5.844 -18.049 1.00 66.94 96 ALA A CA 1
ATOM 752 C C . ALA A 1 96 ? -0.225 5.550 -19.558 1.00 66.94 96 ALA A C 1
ATOM 754 O O . ALA A 1 96 ? 0.750 5.535 -20.300 1.00 66.94 96 ALA A O 1
ATOM 755 N N . ASP A 1 97 ? -1.467 5.278 -19.976 1.00 73.00 97 ASP A N 1
ATOM 756 C CA . ASP A 1 97 ? -1.860 4.923 -21.350 1.00 73.00 9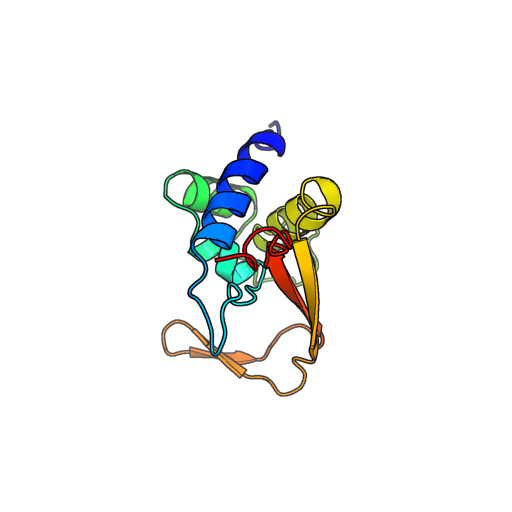7 ASP A CA 1
ATOM 757 C C . ASP A 1 97 ? -1.308 3.585 -21.886 1.00 73.00 97 ASP A C 1
ATOM 759 O O . ASP A 1 97 ? -1.542 3.235 -23.043 1.00 73.00 97 ASP A O 1
ATOM 763 N N . GLU A 1 98 ? -0.656 2.782 -21.042 1.00 63.50 98 GLU A N 1
ATOM 764 C CA . GLU A 1 98 ? -0.241 1.416 -21.361 1.00 63.50 98 GLU A CA 1
ATOM 765 C C . GLU A 1 98 ? -1.192 0.384 -20.738 1.00 63.50 98 GLU A C 1
ATOM 767 O O . GLU A 1 98 ? -1.627 0.518 -19.590 1.00 63.50 98 GLU A O 1
ATOM 772 N N . LEU A 1 99 ? -1.495 -0.680 -21.489 1.00 65.88 99 LEU A N 1
ATOM 773 C CA . LEU A 1 99 ? -2.172 -1.863 -20.961 1.00 65.88 99 LEU A CA 1
ATOM 774 C C . LEU A 1 99 ? -1.133 -2.840 -20.420 1.00 65.88 99 LEU A C 1
ATOM 776 O O . LEU A 1 99 ? -0.313 -3.375 -21.164 1.00 65.88 99 LEU A O 1
ATOM 780 N N . VAL A 1 100 ? -1.200 -3.093 -19.119 1.00 66.88 100 VAL A N 1
ATOM 781 C CA . VAL A 1 100 ? -0.292 -3.988 -18.410 1.00 66.88 100 VAL A CA 1
ATOM 782 C C . VAL A 1 100 ? -1.091 -5.164 -17.873 1.00 66.88 100 VAL A C 1
ATOM 784 O O . VAL A 1 100 ? -2.011 -4.991 -17.071 1.00 66.88 100 VAL A O 1
ATOM 787 N N . GLU A 1 101 ? -0.738 -6.368 -18.310 1.00 73.94 101 GLU A N 1
ATOM 788 C CA . GLU A 1 101 ? -1.282 -7.600 -17.744 1.00 73.94 101 GLU A CA 1
ATOM 789 C C . GLU A 1 101 ? -0.855 -7.740 -16.277 1.00 73.94 101 GLU A C 1
ATOM 791 O O . GLU A 1 101 ? 0.285 -7.437 -15.901 1.00 73.94 101 GLU A O 1
ATOM 796 N N . ALA A 1 102 ? -1.768 -8.208 -15.428 1.00 68.94 102 ALA A N 1
ATOM 797 C CA . ALA A 1 102 ? -1.442 -8.523 -14.050 1.00 68.94 102 ALA A CA 1
ATOM 798 C C . ALA A 1 102 ? -0.351 -9.608 -13.978 1.00 68.94 102 ALA A C 1
ATOM 800 O O . ALA A 1 102 ? -0.586 -10.778 -14.258 1.00 68.94 102 ALA A O 1
ATOM 801 N N . GLY A 1 103 ? 0.852 -9.237 -13.529 1.00 65.94 103 GLY A N 1
ATOM 802 C CA . GLY A 1 103 ? 1.985 -10.170 -13.438 1.00 65.94 103 GLY A CA 1
ATOM 803 C C . GLY A 1 103 ? 1.845 -11.275 -12.380 1.00 65.94 103 GLY A C 1
ATOM 804 O O . GLY A 1 103 ? 2.687 -12.168 -12.323 1.00 65.94 103 GLY A O 1
ATOM 805 N N . TYR A 1 104 ? 0.810 -11.218 -11.537 1.00 68.19 104 TYR A N 1
ATOM 806 C CA . TYR A 1 104 ? 0.468 -12.260 -10.572 1.00 68.19 104 TYR A CA 1
ATOM 807 C C . TYR A 1 104 ? -1.012 -12.623 -10.711 1.00 68.19 104 TYR A C 1
ATOM 809 O O . TYR A 1 104 ? -1.829 -11.730 -10.930 1.00 68.19 104 TYR A O 1
ATOM 817 N N . PRO A 1 105 ? -1.381 -13.903 -10.531 1.00 68.62 105 PRO A N 1
ATOM 818 C CA . PRO A 1 105 ? -2.767 -14.353 -10.644 1.00 68.62 105 PRO A CA 1
ATOM 819 C C . PRO A 1 105 ? -3.640 -13.916 -9.461 1.00 68.62 105 PRO A C 1
ATOM 821 O O . PRO A 1 105 ? -4.855 -14.025 -9.533 1.00 68.62 105 PRO A O 1
ATOM 824 N N . VAL A 1 106 ? -3.043 -13.448 -8.360 1.00 77.88 106 VAL A N 1
ATOM 825 C CA . VAL A 1 106 ? -3.774 -12.976 -7.181 1.00 77.88 106 VAL A CA 1
ATOM 826 C C . VAL A 1 106 ? -3.106 -11.723 -6.632 1.00 77.88 106 VAL A C 1
ATOM 828 O O . VAL A 1 106 ? -1.895 -11.709 -6.405 1.00 77.88 106 VAL A O 1
ATOM 831 N N . VAL A 1 107 ? -3.904 -10.691 -6.361 1.00 82.50 107 VAL A N 1
ATOM 832 C CA . VAL A 1 107 ? -3.456 -9.445 -5.732 1.00 82.50 107 VAL A CA 1
ATOM 833 C C . VAL A 1 107 ? -4.214 -9.216 -4.429 1.00 82.50 107 VAL A C 1
ATOM 835 O O . VAL A 1 107 ? -5.439 -9.330 -4.369 1.00 82.50 107 VAL A O 1
ATOM 838 N N . ALA A 1 108 ? -3.474 -8.876 -3.374 1.00 88.25 108 ALA A N 1
ATOM 839 C CA . ALA A 1 108 ? -4.055 -8.474 -2.102 1.00 88.25 108 ALA A CA 1
ATOM 840 C C . ALA A 1 108 ? -4.634 -7.053 -2.182 1.00 88.25 108 ALA A C 1
ATOM 842 O O . ALA A 1 108 ? -4.040 -6.130 -2.750 1.00 88.25 108 ALA A O 1
ATOM 843 N N . LEU A 1 109 ? -5.798 -6.900 -1.572 1.00 90.19 109 LEU A N 1
ATOM 844 C CA . LEU A 1 109 ? -6.578 -5.684 -1.459 1.00 90.19 109 LEU A CA 1
ATOM 845 C C . LEU A 1 109 ? -6.721 -5.330 0.019 1.00 90.19 109 LEU A C 1
ATOM 847 O O . LEU A 1 109 ? -7.121 -6.172 0.819 1.00 90.19 109 LEU A O 1
ATOM 851 N N . TYR A 1 110 ? -6.447 -4.078 0.368 1.00 92.06 110 TYR A N 1
ATOM 852 C CA . TYR A 1 110 ? -6.392 -3.599 1.745 1.00 92.06 110 TYR A CA 1
ATOM 853 C C . TYR A 1 110 ? -7.360 -2.441 1.962 1.00 92.06 110 TYR A C 1
ATOM 855 O O . TYR A 1 110 ? -7.442 -1.534 1.136 1.00 92.06 110 TYR A O 1
ATOM 863 N N . ARG A 1 111 ? -8.069 -2.439 3.088 1.00 90.75 111 ARG A N 1
ATOM 864 C CA . ARG A 1 111 ? -8.835 -1.282 3.581 1.00 90.75 111 ARG A CA 1
ATOM 865 C C . ARG A 1 111 ? -8.791 -1.245 5.101 1.00 90.75 111 ARG A C 1
ATOM 867 O O . ARG A 1 111 ? -8.660 -2.296 5.726 1.00 90.75 111 ARG A O 1
ATOM 874 N N . LEU A 1 112 ? -8.996 -0.081 5.705 1.00 89.19 112 LEU A N 1
ATOM 875 C CA . LEU A 1 112 ? -9.216 -0.016 7.150 1.00 89.19 112 LEU A CA 1
ATOM 876 C C . LEU A 1 112 ? -10.571 -0.621 7.530 1.00 89.19 112 LEU A C 1
ATOM 878 O O . LEU A 1 112 ? -11.588 -0.393 6.868 1.00 89.19 112 LEU A O 1
ATOM 882 N N . ARG A 1 113 ? -10.587 -1.376 8.629 1.00 87.69 113 ARG A N 1
ATOM 883 C CA . ARG A 1 113 ? -11.808 -1.829 9.291 1.00 87.69 113 ARG A CA 1
ATOM 884 C C . ARG A 1 113 ? -12.533 -0.617 9.840 1.00 87.69 113 ARG A C 1
ATOM 886 O O . ARG A 1 113 ? -12.016 0.100 10.694 1.00 87.69 113 ARG A O 1
ATOM 893 N N . VAL A 1 114 ? -13.773 -0.427 9.408 1.00 73.25 114 VAL A N 1
ATOM 894 C CA . VAL A 1 114 ? -14.665 0.522 10.073 1.00 73.25 114 VAL A CA 1
ATOM 895 C C . VAL A 1 114 ? -14.970 -0.040 11.460 1.00 73.25 114 VAL A C 1
ATOM 897 O O . VAL A 1 114 ? -15.567 -1.113 11.578 1.00 73.25 114 VAL A O 1
ATOM 900 N N . ARG A 1 115 ? -14.549 0.659 12.522 1.00 63.78 115 ARG A N 1
ATOM 901 C CA . ARG A 1 115 ? -14.986 0.320 13.881 1.00 63.78 115 ARG A CA 1
ATOM 902 C C . ARG A 1 115 ? -16.509 0.461 13.913 1.00 63.78 115 ARG A C 1
ATOM 904 O O . ARG A 1 115 ? -17.041 1.506 13.548 1.00 63.78 115 ARG A O 1
ATOM 911 N N . ARG A 1 116 ? -17.221 -0.600 14.306 1.00 52.47 116 ARG A N 1
ATOM 912 C CA . ARG A 1 116 ? -18.670 -0.555 14.560 1.00 52.47 116 ARG A CA 1
ATOM 913 C C . ARG A 1 116 ? -18.931 0.333 15.786 1.00 52.47 116 ARG A C 1
ATOM 915 O O . ARG A 1 116 ? -19.136 -0.188 16.874 1.00 52.47 116 ARG A O 1
ATOM 922 N N . SER A 1 117 ? -18.893 1.648 15.610 1.00 47.66 117 SER A N 1
ATOM 923 C CA . SER A 1 117 ? -19.250 2.617 16.653 1.00 47.66 117 SER A CA 1
ATOM 924 C C . SER A 1 117 ? -20.227 3.695 16.173 1.00 47.66 117 SER A C 1
ATOM 926 O O . SER A 1 117 ? -20.854 4.324 17.013 1.00 47.66 117 SER A O 1
ATOM 928 N N . ASP A 1 118 ? -20.450 3.849 14.862 1.00 49.12 118 ASP A N 1
ATOM 929 C CA . ASP A 1 118 ? -21.202 4.994 14.313 1.00 49.12 118 ASP A CA 1
ATOM 930 C C . ASP A 1 118 ? -22.607 4.646 13.782 1.00 49.12 118 ASP A C 1
ATOM 932 O O . ASP A 1 118 ? -23.154 5.334 12.926 1.00 49.12 118 ASP A O 1
ATOM 936 N N . THR A 1 119 ? -23.235 3.586 14.296 1.00 41.72 119 THR A N 1
ATOM 937 C CA . THR A 1 119 ? -24.674 3.323 14.075 1.00 41.72 119 THR A CA 1
ATOM 938 C C . THR A 1 119 ? -25.441 3.416 15.386 1.00 41.72 119 THR A C 1
ATOM 940 O O . THR A 1 119 ? -26.025 2.440 15.843 1.00 41.72 119 THR A O 1
ATOM 943 N N . MET A 1 120 ? -25.412 4.597 15.999 1.00 41.44 120 MET A N 1
ATOM 944 C CA . MET A 1 120 ? -26.498 5.126 16.827 1.00 41.44 120 MET A CA 1
ATOM 945 C C . MET A 1 120 ? -26.494 6.650 16.675 1.00 41.44 120 MET A C 1
ATOM 947 O O . MET A 1 120 ? -25.774 7.354 17.377 1.00 41.44 120 MET A O 1
ATOM 951 N N . GLY A 1 121 ? -27.272 7.127 15.706 1.00 38.25 121 GLY A N 1
ATOM 952 C CA . GLY A 1 121 ? -27.577 8.530 15.447 1.00 38.25 121 GLY A CA 1
ATOM 953 C C . GLY A 1 121 ? -28.822 8.603 14.587 1.00 38.25 121 GLY A C 1
ATOM 954 O O . GLY A 1 121 ? -28.775 8.005 13.489 1.00 38.25 121 GLY A O 1
#

Secondary structure (DSSP, 8-state):
-PPP-GGGTHHHHHHHHHSSPB-SSSSBPPEEHHHHHHHSPTTHHHHHHHHH--S-SSTT-TT-HHHHHHHHHHHTSTTTEEEEEEE-TT-EEEETTEEEE-SSSEEEEEEE---TT----

Radius of gyration: 15.21 Å; chains: 1; bounding box: 50×28×38 Å

Foldseek 3Di:
DDDPPLVVVLVQLVVLQVPQDDDPDPFRFWDFLLRSLVSRDPPVSVVLCVVQNSDDDDPDDCRHSSNSSVCCCVPPVVVFKDKDKDQQVVPWDQDPNDTDRDPDRITIIIHTDDPPPPPPD

Organism: Sorangium cellulosum (NCBI:txid56)

pLDDT: mean 75.67, std 16.51, range [31.42, 92.69]

Sequence (121 aa):
MKAPERSLLEPLVREVLETAHRGRGQQPHYLTAYQIVERLREPARSELITKYGRGGKRAGSADTASSIISQVLANELSAEVDVAYLDTRDVWFSIADELVEAGYPVVALYRLRVRRSDTMG